Protein AF-A0ABD2RTY1-F1 (afdb_monomer_lite)

Structure (mmCIF, N/CA/C/O backbone):
data_AF-A0ABD2RTY1-F1
#
_entry.id   AF-A0ABD2RTY1-F1
#
loop_
_atom_site.group_PDB
_atom_site.id
_atom_site.type_symbol
_atom_site.label_atom_id
_atom_site.label_alt_id
_atom_site.label_comp_id
_atom_site.label_asym_id
_atom_site.label_entity_id
_atom_site.label_seq_id
_atom_site.pdbx_PDB_ins_code
_atom_site.Cartn_x
_atom_site.Cartn_y
_atom_site.Cartn_z
_atom_site.occupancy
_atom_site.B_iso_or_equiv
_atom_site.auth_seq_id
_atom_site.auth_comp_id
_atom_site.auth_asym_id
_atom_site.auth_atom_id
_atom_site.pdbx_PDB_model_num
ATOM 1 N N . MET A 1 1 ? -30.212 5.473 -2.558 1.00 34.91 1 MET A N 1
ATOM 2 C CA . MET A 1 1 ? -29.974 6.650 -1.695 1.00 34.91 1 MET A CA 1
ATOM 3 C C . MET A 1 1 ? -29.726 6.118 -0.288 1.00 34.91 1 MET A C 1
ATOM 5 O O . MET A 1 1 ? -30.672 5.645 0.319 1.00 34.91 1 MET A O 1
ATOM 9 N N . ALA A 1 2 ? -28.472 6.041 0.170 1.00 27.56 2 ALA A N 1
ATOM 10 C CA . ALA A 1 2 ? -28.135 5.529 1.504 1.00 27.56 2 ALA A CA 1
ATOM 11 C C . ALA A 1 2 ? -26.790 6.096 1.986 1.00 27.56 2 ALA A C 1
ATOM 13 O O . ALA A 1 2 ? -25.931 6.450 1.182 1.00 27.56 2 ALA A O 1
ATOM 14 N N . MET A 1 3 ? -26.703 6.236 3.306 1.00 27.89 3 MET A N 1
ATOM 15 C CA . MET A 1 3 ? -25.877 7.150 4.096 1.00 27.89 3 MET A CA 1
ATOM 16 C C . MET A 1 3 ? -24.366 7.088 3.858 1.00 27.89 3 MET A C 1
ATOM 18 O O . MET A 1 3 ? -23.724 6.055 4.026 1.00 27.89 3 MET A O 1
ATOM 22 N N . TRP A 1 4 ? -23.802 8.267 3.606 1.00 33.88 4 TRP A N 1
ATOM 23 C CA . TRP A 1 4 ? -22.396 8.578 3.814 1.00 33.88 4 TRP A CA 1
ATOM 24 C C . TRP A 1 4 ? -22.162 8.793 5.308 1.00 33.88 4 TRP A C 1
ATOM 26 O O . TRP A 1 4 ? -22.629 9.787 5.852 1.00 33.88 4 TRP A O 1
ATOM 36 N N . ASP A 1 5 ? -21.445 7.884 5.967 1.00 35.34 5 ASP A N 1
ATOM 37 C CA . ASP A 1 5 ? -20.757 8.219 7.222 1.00 35.34 5 ASP A CA 1
ATOM 38 C C . ASP A 1 5 ? -19.508 7.348 7.452 1.00 35.34 5 ASP A C 1
ATOM 40 O O . ASP A 1 5 ? -19.216 6.892 8.559 1.00 35.34 5 ASP A O 1
ATOM 44 N N . ASN A 1 6 ? -18.772 7.092 6.364 1.00 40.75 6 ASN A N 1
ATOM 45 C CA . ASN A 1 6 ? -17.411 6.570 6.416 1.00 40.75 6 ASN A CA 1
ATOM 46 C C . ASN A 1 6 ? -16.464 7.773 6.453 1.00 40.75 6 ASN A C 1
ATOM 48 O O . ASN A 1 6 ? -16.273 8.445 5.437 1.00 40.75 6 ASN A O 1
ATOM 52 N N . THR A 1 7 ? -15.853 8.062 7.603 1.00 40.22 7 THR A N 1
ATOM 53 C CA . THR A 1 7 ? -14.768 9.047 7.659 1.00 40.22 7 THR A CA 1
ATOM 54 C C . THR A 1 7 ? -13.542 8.445 6.976 1.00 40.22 7 THR A C 1
ATOM 56 O O . THR A 1 7 ? -12.755 7.728 7.592 1.00 40.22 7 THR A O 1
ATOM 59 N N . ILE A 1 8 ? -13.395 8.697 5.677 1.00 43.41 8 ILE A N 1
ATOM 60 C CA . ILE A 1 8 ? -12.176 8.370 4.941 1.00 43.41 8 ILE A CA 1
ATOM 61 C C . ILE A 1 8 ? -11.200 9.521 5.173 1.00 43.41 8 ILE A C 1
ATOM 63 O O . ILE A 1 8 ? -11.316 10.579 4.555 1.00 43.41 8 ILE A O 1
ATOM 67 N N . LEU A 1 9 ? -10.222 9.315 6.052 1.00 44.47 9 LEU A N 1
ATOM 68 C CA . LEU A 1 9 ? -9.081 10.219 6.130 1.00 44.47 9 LEU A CA 1
ATOM 69 C C . LEU A 1 9 ? -8.092 9.798 5.041 1.00 44.47 9 LEU A C 1
ATOM 71 O O . LEU A 1 9 ? -7.364 8.812 5.186 1.00 44.47 9 LEU A O 1
ATOM 75 N N . GLN A 1 10 ? -8.119 10.514 3.914 1.00 39.53 10 GLN A N 1
ATOM 76 C CA . GLN A 1 10 ? -7.073 10.414 2.902 1.00 39.53 10 GLN A CA 1
ATOM 77 C C . GLN A 1 10 ? -5.968 11.405 3.231 1.00 39.53 10 GLN A C 1
ATOM 79 O O . GLN A 1 10 ? -6.179 12.618 3.235 1.00 39.53 10 GLN A O 1
ATOM 84 N N . PHE A 1 11 ? -4.779 10.876 3.472 1.00 45.69 11 PHE A N 1
ATOM 85 C CA . PHE A 1 11 ? -3.586 11.671 3.661 1.00 45.69 11 PHE A CA 1
ATOM 86 C C . PHE A 1 11 ? -2.737 11.606 2.389 1.00 45.69 11 PHE A C 1
ATOM 88 O O . PHE A 1 11 ? -2.258 10.543 1.996 1.00 45.69 11 PHE A O 1
ATOM 95 N N . HIS A 1 12 ? -2.554 12.754 1.737 1.00 41.53 12 HIS A N 1
ATOM 96 C CA . HIS A 1 12 ? -1.608 12.914 0.636 1.00 41.53 12 HIS A CA 1
ATOM 97 C C . HIS A 1 12 ? -0.274 13.398 1.210 1.00 41.53 12 HIS A C 1
ATOM 99 O O . HIS A 1 12 ? -0.108 14.589 1.471 1.00 41.53 12 HIS A O 1
ATOM 105 N N . TYR A 1 13 ? 0.685 12.495 1.405 1.00 44.03 13 TYR A N 1
ATOM 106 C CA . TYR A 1 13 ? 2.036 12.867 1.820 1.00 44.03 13 TYR A CA 1
ATOM 107 C C . TYR A 1 13 ? 3.040 12.390 0.779 1.00 44.03 13 TYR A C 1
ATOM 109 O O . TYR A 1 13 ? 3.154 11.191 0.569 1.00 44.03 13 TYR A O 1
ATOM 117 N N . LEU A 1 14 ? 3.741 13.347 0.144 1.00 40.09 14 LEU A N 1
ATOM 118 C CA . LEU A 1 14 ? 5.178 13.277 -0.207 1.00 40.09 14 LEU A CA 1
ATOM 119 C C . LEU A 1 14 ? 5.707 14.409 -1.123 1.00 40.09 14 LEU A C 1
ATOM 121 O O . LEU A 1 14 ? 6.845 14.318 -1.567 1.00 40.09 14 LEU A O 1
ATOM 125 N N . LYS A 1 15 ? 4.987 15.522 -1.363 1.00 34.94 15 LYS A N 1
ATOM 126 C CA . LYS A 1 15 ? 5.572 16.661 -2.125 1.00 34.94 15 LYS A CA 1
ATOM 127 C C . LYS A 1 15 ? 5.543 18.065 -1.501 1.00 34.94 15 LYS A C 1
ATOM 129 O O . LYS A 1 15 ? 6.106 18.963 -2.108 1.00 34.94 15 LYS A O 1
ATOM 134 N N . ALA A 1 16 ? 4.984 18.295 -0.306 1.00 33.38 16 ALA A N 1
ATOM 135 C CA . ALA A 1 16 ? 4.782 19.682 0.167 1.00 33.38 16 ALA A CA 1
ATOM 136 C C . ALA A 1 16 ? 5.214 20.026 1.608 1.00 33.38 16 ALA A C 1
ATOM 138 O O . ALA A 1 16 ? 5.022 21.161 2.027 1.00 33.38 16 ALA A O 1
ATOM 139 N N . TRP A 1 17 ? 5.790 19.110 2.393 1.00 33.47 17 TRP A N 1
ATOM 140 C CA . TRP A 1 17 ? 6.020 19.364 3.833 1.00 33.47 17 TRP A CA 1
ATOM 141 C C . TRP A 1 17 ? 7.471 19.671 4.234 1.00 33.47 17 TRP A C 1
ATOM 143 O O . TRP A 1 17 ? 7.754 19.830 5.416 1.00 33.47 17 TRP A O 1
ATOM 153 N N . ALA A 1 18 ? 8.385 19.834 3.274 1.00 34.56 18 ALA A N 1
ATOM 154 C CA . ALA A 1 18 ? 9.773 20.200 3.573 1.00 34.56 18 ALA A CA 1
ATOM 155 C C . ALA A 1 18 ? 9.999 21.713 3.810 1.00 34.56 18 ALA A C 1
ATOM 157 O O . ALA A 1 18 ? 11.101 22.094 4.183 1.00 34.56 18 ALA A O 1
ATOM 158 N N . LEU A 1 19 ? 8.996 22.587 3.617 1.00 37.59 19 LEU A N 1
ATOM 159 C CA . LEU A 1 19 ? 9.203 24.051 3.610 1.00 37.59 19 LEU A CA 1
ATOM 160 C C . LEU A 1 19 ? 8.351 24.881 4.589 1.00 37.59 19 LEU A C 1
ATOM 162 O O . LEU A 1 19 ? 8.474 26.101 4.594 1.00 37.59 19 LEU A O 1
ATOM 166 N N . LEU A 1 20 ? 7.523 24.283 5.456 1.00 38.50 20 LEU A N 1
ATOM 167 C CA . LEU A 1 20 ? 6.654 25.052 6.374 1.00 38.50 20 LEU A CA 1
ATOM 168 C C . LEU A 1 20 ? 6.627 24.511 7.814 1.00 38.50 20 LEU A C 1
ATOM 170 O O . LEU A 1 20 ? 5.580 24.439 8.452 1.00 38.50 20 LEU A O 1
ATOM 174 N N . ILE A 1 21 ? 7.796 24.152 8.345 1.00 45.22 21 ILE A N 1
ATOM 175 C CA . ILE A 1 21 ? 7.978 23.751 9.749 1.00 45.22 21 ILE A CA 1
ATOM 176 C C . ILE A 1 21 ? 8.883 24.786 10.431 1.00 45.22 21 ILE A C 1
ATOM 178 O O . ILE A 1 21 ? 10.062 24.522 10.640 1.00 45.22 21 ILE A O 1
ATOM 182 N N . PRO A 1 22 ? 8.416 26.023 10.686 1.00 42.09 22 PRO A N 1
ATOM 183 C CA . PRO A 1 22 ? 8.437 26.417 12.104 1.00 42.09 22 PRO A CA 1
ATOM 184 C C . PRO A 1 22 ? 7.280 27.315 12.590 1.00 42.09 22 PRO A C 1
ATOM 186 O O . PRO A 1 22 ? 6.984 27.311 13.783 1.00 42.09 22 PRO A O 1
ATOM 189 N N . THR A 1 23 ? 6.593 28.081 11.739 1.00 40.88 23 THR A N 1
ATOM 190 C CA . THR A 1 23 ? 5.717 29.176 12.216 1.00 40.88 23 THR A CA 1
ATOM 191 C C . THR A 1 23 ? 4.275 28.757 12.521 1.00 40.88 23 THR A C 1
ATOM 193 O O . THR A 1 23 ? 3.648 29.315 13.422 1.00 40.88 23 THR A O 1
ATOM 196 N N . SER A 1 24 ? 3.748 27.730 11.852 1.00 42.84 24 SER A N 1
ATOM 197 C CA . SER A 1 24 ? 2.390 27.206 12.073 1.00 42.84 24 SER A CA 1
ATOM 198 C C . SER A 1 24 ? 2.275 26.320 13.325 1.00 42.84 24 SER A C 1
ATOM 200 O O . SER A 1 24 ? 1.255 26.356 14.012 1.00 42.84 24 SER A O 1
ATOM 202 N N . LEU A 1 25 ? 3.339 25.594 13.696 1.00 45.41 25 LEU A N 1
ATOM 203 C CA . LEU A 1 25 ? 3.376 24.746 14.901 1.00 45.41 25 LEU A CA 1
ATOM 204 C C . LEU A 1 25 ? 3.439 25.547 16.210 1.00 45.41 25 LEU A C 1
ATOM 206 O O . LEU A 1 25 ? 2.936 25.088 17.235 1.00 45.41 25 LEU A O 1
ATOM 210 N N . ILE A 1 26 ? 4.030 26.746 16.189 1.00 49.50 26 ILE A N 1
ATOM 211 C CA . ILE A 1 26 ? 4.092 27.630 17.365 1.00 49.50 26 ILE A CA 1
ATOM 212 C C . ILE A 1 26 ? 2.711 28.236 17.651 1.00 49.50 26 ILE A C 1
ATOM 214 O O . ILE A 1 26 ? 2.312 28.337 18.808 1.00 49.50 26 ILE A O 1
ATOM 218 N N . LYS A 1 27 ? 1.937 28.560 16.607 1.00 42.41 27 LYS A N 1
ATOM 219 C CA . LYS A 1 27 ? 0.583 29.119 16.751 1.00 42.41 27 LYS A CA 1
ATOM 220 C C . LYS A 1 27 ? -0.431 28.087 17.263 1.00 42.41 27 LYS A C 1
ATOM 222 O O . LYS A 1 27 ? -1.290 28.437 18.061 1.00 42.41 27 LYS A O 1
ATOM 227 N N . LEU A 1 28 ? -0.285 26.817 16.872 1.00 47.59 28 LEU A N 1
ATOM 228 C CA . LEU A 1 28 ? -1.181 25.723 17.279 1.00 47.59 28 LEU A CA 1
ATOM 229 C C . LEU A 1 28 ? -0.961 25.254 18.732 1.00 47.59 28 LEU A C 1
ATOM 231 O O . LEU A 1 28 ? -1.873 24.714 19.354 1.00 47.59 28 LEU A O 1
ATOM 235 N N . LYS A 1 29 ? 0.233 25.491 19.295 1.00 46.50 29 LYS A N 1
ATOM 236 C CA . LYS A 1 29 ? 0.569 25.160 20.692 1.00 46.50 29 LYS A CA 1
ATOM 237 C C . LYS A 1 29 ? -0.161 26.019 21.730 1.00 46.50 29 LYS A C 1
ATOM 239 O O . LYS A 1 29 ? -0.351 25.551 22.846 1.00 46.50 29 LYS A O 1
ATOM 244 N N . ASN A 1 30 ? -0.565 27.241 21.382 1.00 48.75 30 ASN A N 1
ATOM 245 C CA . ASN A 1 30 ? -1.104 28.204 22.350 1.00 48.75 30 ASN A CA 1
ATOM 246 C C . ASN A 1 30 ? -2.628 28.111 22.551 1.00 48.75 30 ASN A C 1
ATOM 248 O O . ASN A 1 30 ? -3.163 28.836 23.382 1.00 48.75 30 ASN A O 1
ATOM 252 N N . THR A 1 31 ? -3.336 27.253 21.807 1.00 47.34 31 THR A N 1
ATOM 253 C CA . THR A 1 31 ? -4.817 27.255 21.773 1.00 47.34 31 THR A CA 1
ATOM 254 C C . THR A 1 31 ? -5.461 25.929 22.185 1.00 47.34 31 THR A C 1
ATOM 256 O O . THR A 1 31 ? -6.680 25.852 22.287 1.00 47.34 31 THR A O 1
ATOM 259 N N . LEU A 1 32 ? -4.683 24.875 22.439 1.00 50.44 32 LEU A N 1
ATOM 260 C CA . LEU A 1 32 ? -5.208 23.544 22.753 1.00 50.44 32 LEU A CA 1
ATOM 261 C C . LEU A 1 32 ? -4.566 23.030 24.041 1.00 50.44 32 LEU A C 1
ATOM 263 O O . LEU A 1 32 ? -3.345 23.047 24.180 1.00 50.44 32 LEU A O 1
ATOM 267 N N . ASN A 1 33 ? -5.391 22.579 24.987 1.00 51.38 33 ASN A N 1
ATOM 268 C CA . ASN A 1 33 ? -4.943 21.989 26.246 1.00 51.38 33 ASN A CA 1
ATOM 269 C C . ASN A 1 33 ? -3.812 20.973 26.007 1.00 51.38 33 ASN A C 1
ATOM 271 O O . ASN A 1 33 ? -3.918 20.069 25.175 1.00 51.38 33 ASN A O 1
ATOM 275 N N . PHE A 1 34 ? -2.726 21.134 26.766 1.00 53.84 34 PHE A N 1
ATOM 276 C CA . PHE A 1 34 ? -1.414 20.501 26.576 1.00 53.84 34 PHE A CA 1
ATOM 277 C C . PHE A 1 34 ? -1.428 18.956 26.534 1.00 53.84 34 PHE A C 1
ATOM 279 O O . PHE A 1 34 ? -0.474 18.345 26.053 1.00 53.84 34 PHE A O 1
ATOM 286 N N . TYR A 1 35 ? -2.511 18.317 26.991 1.00 53.12 35 TYR A N 1
ATOM 287 C CA . TYR A 1 35 ? -2.703 16.864 26.948 1.00 53.12 35 TYR A CA 1
ATOM 288 C C . TYR A 1 35 ? -3.125 16.351 25.559 1.00 53.12 35 TYR A C 1
ATOM 290 O O . TYR A 1 35 ? -2.510 15.413 25.056 1.00 53.12 35 TYR A O 1
ATOM 298 N N . GLY A 1 36 ? -4.055 17.023 24.869 1.00 62.88 36 GLY A N 1
ATOM 299 C CA . GLY A 1 36 ? -4.518 16.594 23.539 1.00 62.88 36 GLY A CA 1
ATOM 300 C C . GLY A 1 36 ? -3.481 16.801 22.426 1.00 62.88 36 GLY A C 1
ATOM 301 O O . GLY A 1 36 ? -3.396 16.019 21.483 1.00 62.88 36 GLY A O 1
ATOM 302 N N . LEU A 1 37 ? -2.617 17.816 22.551 1.00 78.12 37 LEU A N 1
ATOM 303 C CA . LEU A 1 37 ? -1.535 18.075 21.587 1.00 78.12 37 LEU A CA 1
ATOM 304 C C . LEU A 1 37 ? -0.484 16.959 21.558 1.00 78.12 37 LEU A C 1
ATOM 306 O O . LEU A 1 37 ? 0.062 16.660 20.495 1.00 78.12 37 LEU A O 1
ATOM 310 N N . LYS A 1 38 ? -0.182 16.348 22.712 1.00 81.88 38 LYS A N 1
ATOM 311 C CA . LYS A 1 38 ? 0.790 15.248 22.792 1.00 81.88 38 LYS A CA 1
ATOM 312 C C . LYS A 1 38 ? 0.276 14.002 22.078 1.00 81.88 38 LYS A C 1
ATOM 314 O O . LYS A 1 38 ? 1.036 13.393 21.330 1.00 81.88 38 LYS A O 1
ATOM 319 N N . GLU A 1 39 ? -0.994 13.664 22.271 1.00 82.19 39 GLU A N 1
ATOM 320 C CA . GLU A 1 39 ? -1.641 12.517 21.624 1.00 82.19 39 GLU A CA 1
ATOM 321 C C . GLU A 1 39 ? -1.727 12.703 20.106 1.00 82.19 39 GLU A C 1
ATOM 323 O O . GLU A 1 39 ? -1.332 11.810 19.357 1.00 82.19 39 GLU A O 1
ATOM 328 N N . ILE A 1 40 ? -2.129 13.892 19.642 1.00 86.12 40 ILE A N 1
ATOM 329 C CA . ILE A 1 40 ? -2.156 14.224 18.208 1.00 86.12 40 ILE A CA 1
ATOM 330 C C . ILE A 1 40 ? -0.749 14.146 17.605 1.00 86.12 40 ILE A C 1
ATOM 332 O O . ILE A 1 40 ? -0.558 13.568 16.535 1.00 86.12 40 ILE A O 1
ATOM 336 N N . LEU A 1 41 ? 0.261 14.693 18.289 1.00 88.81 41 LEU A N 1
ATOM 337 C CA . LEU A 1 41 ? 1.639 14.647 17.803 1.00 88.81 41 LEU A CA 1
ATOM 338 C C . LEU A 1 41 ? 2.170 13.210 17.735 1.00 88.81 41 LEU A C 1
ATOM 340 O O . LEU A 1 41 ? 2.868 12.863 16.780 1.00 88.81 41 LEU A O 1
ATOM 344 N N . LEU A 1 42 ? 1.850 12.383 18.733 1.00 92.19 42 LEU A N 1
ATOM 345 C CA . LEU A 1 42 ? 2.212 10.970 18.741 1.00 92.19 42 LEU A CA 1
ATOM 346 C C . LEU A 1 42 ? 1.529 10.227 17.590 1.00 92.19 42 LEU A C 1
ATOM 348 O O . LEU A 1 42 ? 2.208 9.499 16.874 1.00 92.19 42 LEU A O 1
ATOM 352 N N . PHE A 1 43 ? 0.240 10.469 17.350 1.00 87.62 43 PHE A N 1
ATOM 353 C CA . PHE A 1 43 ? -0.492 9.900 16.218 1.00 87.62 43 PHE A CA 1
ATOM 354 C C . PHE A 1 43 ? 0.120 10.293 14.865 1.00 87.62 43 PHE A C 1
ATOM 356 O O . PHE A 1 4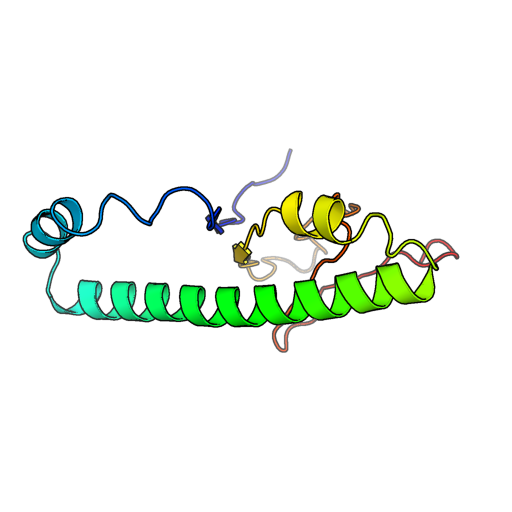3 ? 0.309 9.435 14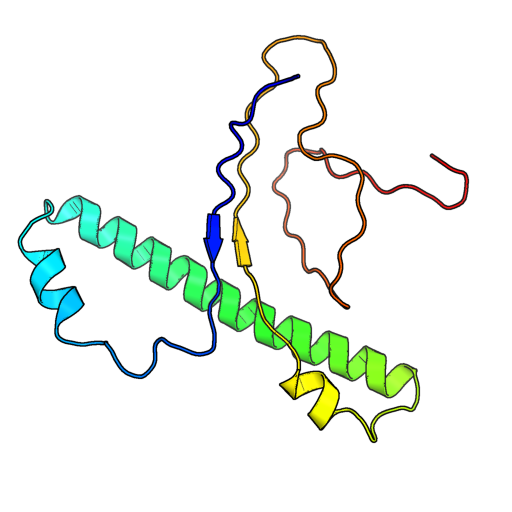.005 1.00 87.62 43 PHE A O 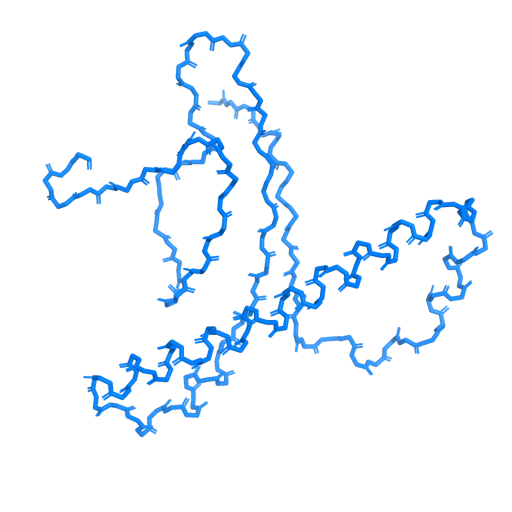1
ATOM 363 N N . CYS A 1 44 ? 0.498 11.559 14.670 1.00 88.94 44 CYS A N 1
ATOM 364 C CA . CYS A 1 44 ? 1.144 11.993 13.428 1.00 88.94 44 CYS A CA 1
ATOM 365 C C . CYS A 1 44 ? 2.504 11.306 13.214 1.00 88.94 44 CYS A C 1
ATOM 367 O O . CYS A 1 44 ? 2.778 10.825 12.116 1.00 88.94 44 CYS A O 1
ATOM 369 N N . LYS A 1 45 ? 3.338 11.210 14.261 1.00 91.56 45 LYS A N 1
ATOM 370 C CA . LYS A 1 45 ? 4.636 10.502 14.207 1.00 91.56 45 LYS A CA 1
ATOM 371 C C . LYS A 1 45 ? 4.455 9.006 13.933 1.00 91.56 45 LYS A C 1
ATOM 373 O O . LYS A 1 45 ? 5.112 8.459 13.053 1.00 91.56 45 LYS A O 1
ATOM 378 N N . THR A 1 46 ? 3.510 8.411 14.657 1.00 92.38 46 THR A N 1
ATOM 379 C CA . THR A 1 46 ? 2.678 7.254 14.309 1.00 92.38 46 THR A CA 1
ATOM 380 C C . THR A 1 46 ? 2.644 6.881 12.829 1.00 92.38 46 THR A C 1
ATOM 382 O O . THR A 1 46 ? 3.381 6.048 12.295 1.00 92.38 46 THR A O 1
ATOM 385 N N . ILE A 1 47 ? 1.744 7.606 12.172 1.00 90.19 47 ILE A N 1
ATOM 386 C CA . ILE A 1 47 ? 1.369 7.476 10.775 1.00 90.19 47 ILE A CA 1
ATOM 387 C C . ILE A 1 47 ? 2.535 7.780 9.839 1.00 90.19 47 ILE A C 1
ATOM 389 O O . ILE A 1 47 ? 2.693 7.079 8.840 1.00 90.19 47 ILE A O 1
ATOM 393 N N . GLN A 1 48 ? 3.376 8.768 10.151 1.00 89.12 48 GLN A N 1
ATOM 394 C CA . GLN A 1 48 ? 4.547 9.080 9.334 1.00 89.12 48 GLN A CA 1
ATOM 395 C C . GLN A 1 48 ? 5.521 7.895 9.285 1.00 89.12 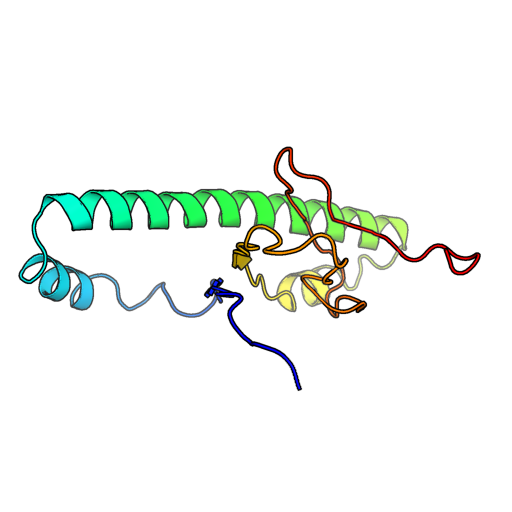48 GLN A C 1
ATOM 397 O O . GLN A 1 48 ? 5.857 7.432 8.197 1.00 89.12 48 GLN A O 1
ATOM 402 N N . SER A 1 49 ? 5.919 7.365 10.445 1.00 94.06 49 SER A N 1
ATOM 403 C CA . SER A 1 49 ? 6.838 6.222 10.526 1.00 94.06 49 SER A CA 1
ATOM 404 C C . SER A 1 49 ? 6.273 4.990 9.813 1.00 94.06 49 SER A C 1
ATOM 406 O O . SER A 1 49 ? 6.985 4.302 9.079 1.00 94.06 49 SER A O 1
ATOM 408 N N . TYR A 1 50 ? 4.972 4.734 9.974 1.00 91.56 50 TYR A N 1
ATOM 409 C CA . TYR A 1 50 ? 4.292 3.649 9.270 1.00 91.56 50 TYR A CA 1
ATOM 410 C C . TYR A 1 50 ? 4.297 3.853 7.744 1.00 91.56 50 TYR A C 1
ATOM 412 O O . TYR A 1 50 ? 4.642 2.940 6.996 1.00 91.56 50 TYR A O 1
ATOM 420 N N . SER A 1 51 ? 4.001 5.069 7.275 1.00 90.44 51 SER A N 1
ATOM 421 C CA . SER A 1 51 ? 3.995 5.416 5.845 1.00 90.44 51 SER A CA 1
ATOM 422 C C . SER A 1 51 ? 5.379 5.288 5.208 1.00 90.44 51 SER A C 1
ATOM 424 O O . SER A 1 51 ? 5.503 4.803 4.084 1.00 90.44 51 SER A O 1
ATOM 426 N N . GLU A 1 52 ? 6.435 5.687 5.920 1.00 91.00 52 GLU A N 1
ATOM 427 C CA . GLU A 1 52 ? 7.819 5.552 5.452 1.00 91.00 52 GLU A CA 1
ATOM 428 C C . GLU A 1 52 ? 8.220 4.081 5.283 1.00 91.00 52 GLU A C 1
ATOM 430 O O . GLU A 1 52 ? 8.882 3.725 4.304 1.00 91.00 52 GLU A O 1
ATOM 435 N N . GLN A 1 53 ? 7.793 3.210 6.202 1.00 94.31 53 GLN A N 1
ATOM 436 C CA . GLN A 1 53 ? 8.015 1.766 6.095 1.00 94.31 53 GLN A CA 1
ATOM 437 C C . GLN A 1 53 ? 7.238 1.159 4.922 1.00 94.31 53 GLN A C 1
ATOM 439 O O . GLN A 1 53 ? 7.820 0.416 4.129 1.00 94.31 53 GLN A O 1
ATOM 444 N N . LEU A 1 54 ? 5.964 1.528 4.749 1.00 92.88 54 LEU A N 1
ATOM 445 C CA . LEU A 1 54 ? 5.159 1.081 3.610 1.00 92.88 54 LEU A CA 1
ATOM 446 C C . LEU A 1 54 ? 5.730 1.549 2.268 1.00 92.88 54 LEU A C 1
ATOM 448 O O . LEU A 1 54 ? 5.759 0.769 1.323 1.00 92.88 54 LEU A O 1
ATOM 452 N N . SER A 1 55 ? 6.242 2.781 2.181 1.00 90.44 55 SER A N 1
ATOM 453 C CA . SER A 1 55 ? 6.872 3.288 0.954 1.00 90.44 55 SER A CA 1
ATOM 454 C C . SER A 1 55 ? 8.123 2.490 0.580 1.00 90.44 55 SER A C 1
ATOM 456 O O . SER A 1 55 ? 8.350 2.213 -0.597 1.00 90.44 55 SER A O 1
ATOM 458 N N . LYS A 1 56 ? 8.933 2.080 1.565 1.00 93.12 56 LYS A N 1
ATOM 459 C CA . LYS A 1 56 ? 10.086 1.200 1.314 1.00 93.12 56 LYS A CA 1
ATOM 460 C C . LYS A 1 56 ? 9.637 -0.166 0.794 1.00 93.12 56 LYS A C 1
ATOM 462 O O . LYS A 1 56 ? 10.214 -0.651 -0.173 1.00 93.12 56 LYS A O 1
ATOM 467 N N . LEU A 1 57 ? 8.602 -0.752 1.400 1.00 94.56 57 LEU A N 1
ATOM 468 C CA . LEU A 1 57 ? 8.056 -2.040 0.971 1.00 94.56 57 LEU A CA 1
ATOM 469 C C . LEU A 1 57 ? 7.467 -1.973 -0.448 1.00 94.56 57 LEU A C 1
ATOM 471 O O . LEU A 1 57 ? 7.803 -2.813 -1.278 1.00 94.56 57 LEU A O 1
ATOM 475 N N . ASP A 1 58 ? 6.660 -0.953 -0.750 1.00 92.19 58 ASP A N 1
ATOM 476 C CA . ASP A 1 58 ? 6.090 -0.722 -2.086 1.00 92.19 58 ASP A CA 1
ATOM 477 C C . ASP A 1 58 ? 7.185 -0.592 -3.155 1.00 92.19 58 ASP A C 1
ATOM 479 O O . ASP A 1 58 ? 7.119 -1.269 -4.179 1.00 92.19 58 ASP A O 1
ATOM 483 N N . LYS A 1 59 ? 8.247 0.184 -2.894 1.00 92.25 59 LYS A N 1
ATOM 484 C CA . LYS A 1 59 ? 9.391 0.310 -3.817 1.00 92.25 59 LYS A CA 1
ATOM 485 C C . LYS A 1 59 ? 10.081 -1.024 -4.082 1.00 92.25 59 LYS A C 1
ATOM 487 O O . LYS A 1 59 ? 10.445 -1.300 -5.224 1.00 92.25 59 LYS A O 1
ATOM 492 N N . THR A 1 60 ? 10.265 -1.847 -3.050 1.00 95.31 60 THR A N 1
ATOM 493 C CA . THR A 1 60 ? 10.852 -3.184 -3.204 1.00 95.31 60 THR A CA 1
ATOM 494 C C . THR A 1 60 ? 9.958 -4.075 -4.061 1.00 95.31 60 THR A C 1
ATOM 496 O O . THR A 1 60 ? 10.439 -4.653 -5.031 1.00 95.31 60 THR A O 1
ATOM 499 N N . ILE A 1 61 ? 8.654 -4.131 -3.770 1.00 94.88 61 ILE A N 1
ATOM 500 C CA . ILE A 1 61 ? 7.694 -4.942 -4.536 1.00 94.88 61 ILE A CA 1
ATOM 501 C C . ILE A 1 61 ? 7.642 -4.484 -5.997 1.00 94.88 61 ILE A C 1
ATOM 503 O O . ILE A 1 61 ? 7.749 -5.302 -6.906 1.00 94.88 61 ILE A O 1
ATOM 507 N N . ARG A 1 62 ? 7.531 -3.175 -6.245 1.00 93.62 62 ARG A N 1
ATOM 508 C CA . ARG A 1 62 ? 7.513 -2.614 -7.603 1.00 93.62 62 ARG A CA 1
ATOM 509 C C . ARG A 1 62 ? 8.784 -2.936 -8.377 1.00 93.62 62 ARG A C 1
ATOM 511 O O . ARG A 1 62 ? 8.699 -3.261 -9.557 1.00 93.62 62 ARG A O 1
ATOM 518 N N . ARG A 1 63 ? 9.948 -2.884 -7.722 1.00 95.19 63 ARG A N 1
ATOM 519 C CA . ARG A 1 63 ? 11.225 -3.267 -8.335 1.00 95.19 63 ARG A CA 1
ATOM 520 C C . ARG A 1 63 ? 11.200 -4.736 -8.748 1.00 95.19 63 ARG A C 1
ATOM 522 O O . ARG A 1 63 ? 11.460 -5.021 -9.910 1.00 95.19 63 ARG A O 1
ATOM 529 N N . MET A 1 64 ? 10.798 -5.627 -7.839 1.00 96.81 64 MET A N 1
ATOM 530 C CA . MET A 1 64 ? 10.676 -7.060 -8.129 1.00 96.81 64 MET A CA 1
ATOM 531 C C . MET A 1 64 ? 9.718 -7.330 -9.297 1.00 96.81 64 MET A C 1
ATOM 533 O O . MET A 1 64 ? 10.011 -8.162 -10.150 1.00 96.81 64 MET A O 1
ATOM 537 N N . ILE A 1 65 ? 8.592 -6.610 -9.372 1.00 95.12 65 ILE A N 1
ATOM 538 C CA . ILE A 1 65 ? 7.644 -6.726 -10.489 1.00 95.12 65 ILE A CA 1
ATOM 539 C C . ILE A 1 65 ? 8.312 -6.303 -11.802 1.00 95.12 65 ILE A C 1
ATOM 541 O O . ILE A 1 65 ? 8.243 -7.040 -12.782 1.00 95.12 65 ILE A O 1
ATOM 545 N N . MET A 1 66 ? 8.984 -5.151 -11.826 1.00 95.62 66 MET A N 1
ATOM 546 C CA . MET A 1 66 ? 9.640 -4.643 -13.036 1.00 95.62 66 MET A CA 1
ATOM 547 C C . MET A 1 66 ? 10.766 -5.555 -13.531 1.00 95.62 66 MET A C 1
ATOM 549 O O . MET A 1 66 ? 10.862 -5.788 -14.735 1.00 95.62 66 MET A O 1
ATOM 553 N N . GLU A 1 67 ? 11.559 -6.105 -12.612 1.00 97.31 67 GLU A N 1
ATOM 554 C CA . GLU A 1 67 ? 12.597 -7.100 -12.906 1.00 97.31 67 GLU A CA 1
ATOM 555 C C . GLU A 1 67 ? 11.983 -8.403 -13.438 1.00 97.31 67 GLU A C 1
ATOM 557 O O . GLU A 1 67 ? 12.407 -8.926 -14.464 1.00 97.31 67 GLU A O 1
ATOM 562 N N . SER A 1 68 ? 10.907 -8.903 -12.819 1.00 97.56 68 SER A N 1
ATOM 563 C CA . SER A 1 68 ? 10.242 -10.133 -13.282 1.00 97.56 68 SER A CA 1
ATOM 564 C C . SER A 1 68 ? 9.631 -10.017 -14.685 1.00 97.56 68 SER A C 1
ATOM 566 O O . SER A 1 68 ? 9.458 -11.023 -15.371 1.00 97.56 68 SER A O 1
ATOM 568 N N . LEU A 1 69 ? 9.315 -8.792 -15.114 1.00 96.75 69 LEU A N 1
ATOM 569 C CA . LEU A 1 69 ? 8.778 -8.485 -16.437 1.00 96.75 69 LEU A CA 1
ATOM 570 C C . LEU A 1 69 ? 9.873 -8.144 -17.468 1.00 96.75 69 LEU A C 1
ATOM 572 O O . LEU A 1 69 ? 9.543 -7.982 -18.642 1.00 96.75 69 LEU A O 1
ATOM 576 N N . GLY A 1 70 ? 11.144 -8.022 -17.062 1.00 97.56 70 GLY A N 1
ATOM 577 C CA . GLY A 1 70 ? 12.265 -7.673 -17.947 1.00 97.56 70 GLY A CA 1
ATOM 578 C C . GLY A 1 70 ? 12.177 -6.260 -18.539 1.00 97.56 70 GLY A C 1
ATOM 579 O O . GLY A 1 70 ? 12.542 -6.032 -19.697 1.00 97.56 70 GLY A O 1
ATOM 580 N N . VAL A 1 71 ? 11.604 -5.313 -17.788 1.00 96.94 71 VAL A N 1
ATOM 581 C CA . VAL A 1 71 ? 11.365 -3.924 -18.230 1.00 96.94 71 VAL A CA 1
ATOM 582 C C . VAL A 1 71 ? 12.098 -2.895 -17.366 1.00 96.94 71 VAL A C 1
ATOM 584 O O . VAL A 1 71 ? 11.669 -1.748 -17.225 1.00 96.94 71 VAL A O 1
ATOM 587 N N . GLU A 1 72 ? 13.247 -3.277 -16.820 1.00 96.81 72 GLU A N 1
ATOM 588 C CA . GLU A 1 72 ? 14.070 -2.482 -15.904 1.00 96.81 72 GLU A CA 1
ATOM 589 C C . GLU A 1 72 ? 14.520 -1.149 -16.512 1.00 96.81 72 GLU A C 1
ATOM 591 O O . GLU A 1 72 ? 14.760 -0.187 -15.785 1.00 96.81 72 GLU A O 1
ATOM 596 N N . LYS A 1 73 ? 14.554 -1.041 -17.847 1.00 97.50 73 LYS A N 1
ATOM 597 C CA . LYS A 1 73 ? 14.814 0.226 -18.551 1.00 97.50 73 LYS A CA 1
ATOM 598 C C . LYS A 1 73 ? 13.841 1.358 -18.182 1.00 97.50 73 LYS A C 1
ATOM 600 O O . LYS A 1 73 ? 14.191 2.517 -18.372 1.00 97.50 73 LYS A O 1
ATOM 605 N N . TYR A 1 74 ? 12.650 1.044 -17.660 1.00 96.12 74 TYR A N 1
ATOM 606 C CA . TYR A 1 74 ? 11.656 2.027 -17.200 1.00 96.12 74 TYR A CA 1
ATOM 607 C C . TYR A 1 74 ? 11.613 2.179 -15.670 1.00 96.12 74 TYR A C 1
ATOM 609 O O . TYR A 1 74 ? 10.721 2.849 -15.149 1.00 96.12 74 TYR A O 1
ATOM 617 N N . MET A 1 75 ? 12.552 1.570 -14.935 1.00 95.00 75 MET A N 1
ATOM 618 C CA . MET A 1 75 ? 12.543 1.535 -13.468 1.00 95.00 75 MET A CA 1
ATOM 619 C C . MET A 1 75 ? 12.466 2.939 -12.861 1.00 95.00 75 MET A C 1
ATOM 621 O O . MET A 1 75 ? 11.590 3.206 -12.041 1.00 95.00 75 MET A O 1
ATOM 625 N N . ASP A 1 76 ? 13.342 3.850 -13.282 1.00 94.44 76 ASP A N 1
ATOM 626 C CA . ASP A 1 76 ? 13.404 5.194 -12.704 1.00 94.44 76 ASP A CA 1
ATOM 627 C C . ASP A 1 76 ? 12.143 6.010 -13.014 1.00 94.44 76 ASP A C 1
ATOM 629 O O . ASP A 1 76 ? 11.596 6.666 -12.127 1.00 94.44 76 ASP A O 1
ATOM 633 N N . GLU A 1 77 ? 11.628 5.937 -14.243 1.00 93.38 77 GLU A N 1
ATOM 634 C CA . GLU A 1 77 ? 10.373 6.594 -14.631 1.00 93.38 77 GLU A CA 1
ATOM 635 C C . GLU A 1 77 ? 9.193 6.068 -13.797 1.00 93.38 77 GLU A C 1
ATOM 637 O O . GLU A 1 77 ? 8.410 6.838 -13.226 1.00 93.38 77 GLU A O 1
ATOM 642 N N . HIS A 1 78 ? 9.103 4.746 -13.647 1.00 91.38 78 HIS A N 1
ATOM 643 C CA . HIS A 1 78 ? 8.062 4.104 -12.859 1.0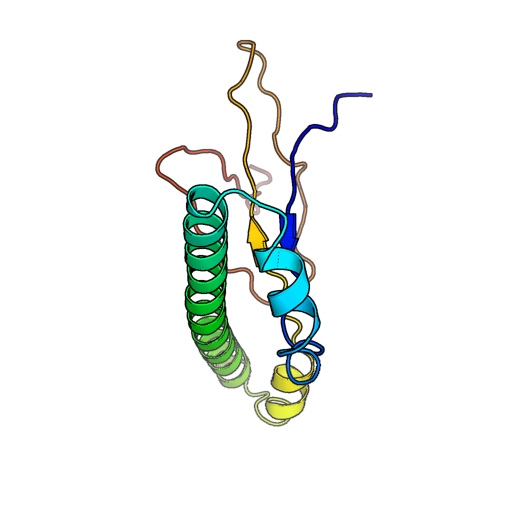0 91.38 78 HIS A CA 1
ATOM 644 C C . HIS A 1 78 ? 8.158 4.463 -11.364 1.00 91.38 78 HIS A C 1
ATOM 646 O O . HIS A 1 78 ? 7.147 4.790 -10.738 1.00 91.38 78 HIS A O 1
ATOM 652 N N . MET A 1 79 ? 9.361 4.472 -10.788 1.00 90.12 79 MET A N 1
ATOM 653 C CA . MET A 1 79 ? 9.566 4.802 -9.372 1.00 90.12 79 MET A CA 1
ATOM 654 C C . MET A 1 79 ? 9.273 6.274 -9.068 1.00 90.12 79 MET A C 1
ATOM 656 O O . MET A 1 79 ? 8.768 6.594 -7.988 1.00 90.12 79 MET A O 1
ATOM 660 N N . ASN A 1 80 ? 9.541 7.166 -10.024 1.00 87.75 80 ASN A N 1
ATOM 661 C CA . ASN A 1 80 ? 9.322 8.606 -9.882 1.00 87.75 80 ASN A CA 1
ATOM 662 C C . ASN A 1 80 ? 7.876 9.044 -10.172 1.00 87.75 80 ASN A C 1
ATOM 664 O O . ASN A 1 80 ? 7.478 10.137 -9.759 1.00 87.75 80 ASN A O 1
ATOM 668 N N . SER A 1 81 ? 7.074 8.212 -10.843 1.00 84.50 81 SER A N 1
ATOM 669 C CA . SER A 1 81 ? 5.656 8.498 -11.116 1.00 84.50 81 SER A CA 1
ATOM 670 C C . SER A 1 81 ? 4.720 8.124 -9.957 1.00 84.50 81 SER A C 1
ATOM 672 O O . SER A 1 81 ? 3.543 8.493 -9.961 1.00 84.50 81 SER A O 1
ATOM 674 N N . ALA A 1 82 ? 5.225 7.426 -8.935 1.00 78.38 82 ALA A N 1
ATOM 675 C CA . ALA A 1 82 ? 4.426 6.968 -7.807 1.00 78.38 82 ALA A CA 1
ATOM 676 C C . ALA A 1 82 ? 3.974 8.121 -6.888 1.00 78.38 82 ALA A C 1
ATOM 678 O O . ALA A 1 82 ? 4.775 8.926 -6.409 1.00 78.38 82 ALA A O 1
ATOM 679 N N . ASN A 1 83 ? 2.677 8.143 -6.576 1.00 77.25 83 ASN A N 1
ATOM 680 C CA . ASN A 1 83 ? 2.116 8.875 -5.444 1.00 77.25 83 ASN A CA 1
ATOM 681 C C . ASN A 1 83 ? 1.761 7.868 -4.341 1.00 77.25 83 ASN A C 1
ATOM 683 O O . ASN A 1 83 ? 1.301 6.770 -4.654 1.00 77.25 83 ASN A O 1
ATOM 687 N N . TYR A 1 84 ? 1.945 8.240 -3.073 1.00 76.06 84 TYR A N 1
ATOM 688 C CA . TYR A 1 84 ? 1.745 7.347 -1.924 1.00 76.06 84 TYR A CA 1
ATOM 689 C C . TYR A 1 84 ? 0.561 7.824 -1.069 1.00 76.06 84 TYR A C 1
ATOM 691 O O . TYR A 1 84 ? 0.764 8.387 0.009 1.00 76.06 84 TYR A O 1
ATOM 699 N N . PRO A 1 85 ? -0.690 7.670 -1.542 1.00 81.56 85 PRO A N 1
ATOM 700 C CA . PRO A 1 85 ? -1.844 7.987 -0.718 1.00 81.56 85 PRO A CA 1
ATOM 701 C C . PRO A 1 85 ? -1.949 6.974 0.426 1.00 81.56 85 PRO A C 1
ATOM 703 O O . PRO A 1 85 ? -2.046 5.770 0.190 1.00 81.56 85 PRO A O 1
ATOM 706 N N . LEU A 1 86 ? -1.979 7.460 1.668 1.00 86.44 86 LEU A N 1
ATOM 707 C CA . LEU A 1 86 ? -2.360 6.635 2.811 1.00 86.44 86 LEU A CA 1
ATOM 708 C C . LEU A 1 86 ? -3.842 6.856 3.106 1.00 86.44 86 LEU A C 1
ATOM 710 O O . LEU A 1 86 ? -4.291 7.991 3.295 1.00 86.44 86 LEU A O 1
ATOM 714 N N . ARG A 1 87 ? -4.599 5.761 3.182 1.00 87.94 87 ARG A N 1
ATOM 715 C CA . ARG A 1 87 ? -6.017 5.787 3.535 1.00 87.94 87 ARG A CA 1
ATOM 716 C C . ARG A 1 87 ? -6.232 5.095 4.876 1.00 87.94 87 ARG A C 1
ATOM 718 O O . ARG A 1 87 ? -5.966 3.905 5.004 1.00 87.94 87 ARG A O 1
ATOM 725 N N . LEU A 1 88 ? -6.760 5.836 5.849 1.00 87.75 88 LEU A N 1
ATOM 726 C CA . LEU A 1 88 ? -7.255 5.271 7.105 1.00 87.75 88 LEU A CA 1
ATOM 727 C C . LEU A 1 88 ? -8.776 5.154 7.011 1.00 87.75 88 LEU A C 1
ATOM 729 O O . LEU A 1 88 ? -9.461 6.149 6.758 1.00 87.75 88 LEU A O 1
ATOM 733 N N . ILE A 1 89 ? -9.294 3.939 7.183 1.00 87.62 89 ILE A N 1
ATOM 734 C CA . ILE A 1 89 ? -10.724 3.643 7.073 1.00 87.62 89 ILE A CA 1
ATOM 735 C C . ILE A 1 89 ? -11.210 3.070 8.398 1.00 87.62 89 ILE A C 1
ATOM 737 O O . ILE A 1 89 ? -10.599 2.157 8.951 1.00 87.62 89 ILE A O 1
ATOM 741 N N . LYS A 1 90 ? -12.334 3.593 8.884 1.00 85.88 90 LYS A N 1
ATOM 742 C CA . LYS A 1 90 ? -13.082 3.029 10.005 1.00 85.88 90 LYS A CA 1
ATOM 743 C C . LYS A 1 90 ? -14.477 2.663 9.516 1.00 85.88 90 LYS A C 1
ATOM 745 O O . LYS A 1 90 ? -15.216 3.541 9.081 1.00 85.88 90 LYS A O 1
ATOM 750 N N . TYR A 1 91 ? -14.827 1.386 9.622 1.00 84.31 91 TYR A N 1
ATOM 751 C CA . TYR A 1 91 ? -16.187 0.906 9.390 1.00 84.31 91 TYR A CA 1
ATOM 752 C C . TYR A 1 91 ? -16.962 0.901 10.710 1.00 84.31 91 TYR A C 1
ATOM 754 O O . TYR A 1 91 ? -16.396 0.609 11.768 1.00 84.31 91 TYR A O 1
ATOM 762 N N . LYS A 1 92 ? -18.243 1.269 10.658 1.00 82.12 92 LYS A N 1
ATOM 763 C CA . LYS A 1 92 ? -19.152 1.162 11.805 1.00 82.12 92 LYS A CA 1
ATOM 764 C C . LYS A 1 92 ? -19.690 -0.263 11.907 1.00 82.12 92 LYS A C 1
ATOM 766 O O . LYS A 1 92 ? -19.779 -0.969 10.908 1.00 82.12 92 LYS A O 1
ATOM 771 N N . GLU A 1 93 ? -20.067 -0.652 13.116 1.00 78.94 93 GLU A N 1
ATOM 772 C CA . GLU A 1 93 ? -20.756 -1.916 13.353 1.00 78.94 93 GLU A CA 1
ATOM 773 C C . GLU A 1 93 ? -22.136 -1.920 12.666 1.00 78.94 93 GLU A C 1
ATOM 775 O O . GLU A 1 93 ? -22.826 -0.885 12.691 1.00 78.94 93 GLU A O 1
ATOM 780 N N . PRO A 1 94 ? -22.552 -3.046 12.053 1.00 76.25 94 PRO A N 1
ATOM 781 C CA . PRO A 1 94 ? -23.893 -3.189 11.500 1.00 76.25 94 PRO A CA 1
ATOM 782 C C . PRO A 1 94 ? -24.959 -2.891 12.562 1.00 76.25 94 PRO A C 1
ATOM 784 O O . PRO A 1 94 ? -24.889 -3.381 13.679 1.00 76.25 94 PRO A O 1
ATOM 787 N N . GLN A 1 95 ? -25.953 -2.070 12.218 1.00 77.50 95 GLN A N 1
ATOM 788 C CA . GLN A 1 95 ? -27.054 -1.703 13.127 1.00 77.50 95 GLN A CA 1
ATOM 789 C C . GLN A 1 95 ? -28.261 -2.654 13.021 1.00 77.50 95 GLN A C 1
ATOM 791 O O . GLN A 1 95 ? -29.293 -2.426 13.644 1.00 77.50 95 GLN A O 1
ATOM 796 N N . SER A 1 96 ? -28.168 -3.666 12.162 1.00 78.56 96 SER A N 1
ATOM 797 C CA . SER A 1 96 ? -29.240 -4.592 11.803 1.00 78.56 96 SER A CA 1
ATOM 798 C C . SER A 1 96 ? -28.636 -5.860 11.208 1.00 78.56 96 SER A C 1
ATOM 800 O O . SER A 1 96 ? -27.532 -5.797 10.666 1.00 78.56 96 SER A O 1
ATOM 802 N N . ASP A 1 97 ? -29.401 -6.952 11.195 1.00 74.62 97 ASP A N 1
ATOM 803 C CA . ASP A 1 97 ? -29.002 -8.221 10.563 1.00 74.62 97 ASP A CA 1
ATOM 804 C C . ASP A 1 97 ? -28.924 -8.142 9.025 1.00 74.62 97 ASP A C 1
ATOM 806 O O . ASP A 1 97 ? -28.420 -9.049 8.367 1.00 74.62 97 ASP A O 1
ATOM 810 N N . GLU A 1 98 ? -29.397 -7.043 8.425 1.00 73.12 98 GLU A N 1
ATOM 811 C CA . GLU A 1 98 ? -29.201 -6.772 7.002 1.00 73.12 98 GLU A CA 1
ATOM 812 C C . GLU A 1 98 ? -27.717 -6.593 6.665 1.00 73.12 98 GLU A C 1
ATOM 814 O O . GLU A 1 9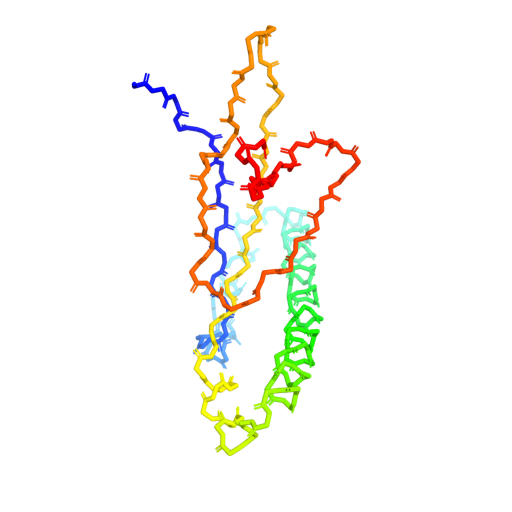8 ? -27.033 -5.709 7.194 1.00 73.12 98 GLU A O 1
ATOM 819 N N . THR A 1 99 ? -27.237 -7.376 5.700 1.00 68.94 99 THR A N 1
ATOM 820 C CA . THR A 1 99 ? -25.894 -7.227 5.142 1.00 68.94 99 THR A CA 1
ATOM 821 C C . THR A 1 99 ? -25.774 -5.879 4.429 1.00 68.94 99 THR A C 1
ATOM 823 O O . THR A 1 99 ? -26.307 -5.680 3.338 1.00 68.94 99 THR A O 1
ATOM 826 N N . LYS A 1 100 ? -25.059 -4.932 5.042 1.00 75.38 100 LYS A N 1
ATOM 827 C CA . LYS A 1 100 ? -24.714 -3.643 4.429 1.00 75.38 100 LYS A CA 1
ATOM 828 C C . LYS A 1 100 ? -23.246 -3.646 4.035 1.00 75.38 100 LYS A C 1
ATOM 830 O O . LYS A 1 100 ? -22.368 -3.773 4.885 1.00 75.38 100 LYS A O 1
ATOM 835 N N . THR A 1 101 ? -22.976 -3.475 2.746 1.00 79.94 101 THR A N 1
ATOM 836 C CA . THR A 1 101 ? -21.607 -3.390 2.232 1.00 79.94 101 THR A CA 1
ATOM 837 C C . THR A 1 101 ? -20.966 -2.068 2.661 1.00 79.94 101 THR A C 1
ATOM 839 O O . THR A 1 101 ? -21.480 -0.993 2.353 1.00 79.94 101 THR A O 1
ATOM 842 N N . GLY A 1 102 ? -19.828 -2.133 3.361 1.00 82.00 102 GLY A N 1
ATOM 843 C CA . GLY A 1 102 ? -19.106 -0.940 3.824 1.00 82.00 102 GLY A CA 1
ATOM 844 C C . GLY A 1 102 ? -18.418 -0.150 2.703 1.00 82.00 102 GLY A C 1
ATOM 845 O O . GLY A 1 102 ? -18.215 1.058 2.837 1.00 82.00 102 GLY A O 1
ATOM 846 N N . LEU A 1 103 ? -18.070 -0.819 1.601 1.00 86.50 103 LEU A N 1
ATOM 847 C CA . LEU A 1 103 ? -17.427 -0.244 0.423 1.00 86.50 103 LEU A CA 1
ATOM 848 C C . LEU A 1 103 ? -17.860 -1.021 -0.823 1.00 86.50 103 LEU A C 1
ATOM 850 O O . LEU A 1 103 ? -17.714 -2.238 -0.863 1.00 86.50 103 LEU A O 1
ATOM 854 N N . SER A 1 104 ? -18.385 -0.330 -1.835 1.00 88.62 104 SER A N 1
ATOM 855 C CA . SER A 1 104 ? -18.814 -0.973 -3.081 1.00 88.62 104 SER A CA 1
ATOM 856 C C . SER A 1 104 ? -17.670 -1.726 -3.759 1.00 88.62 104 SER A C 1
ATOM 858 O O . SER A 1 104 ? -16.513 -1.299 -3.691 1.00 88.62 104 SER A O 1
ATOM 860 N N . ALA A 1 105 ? -18.005 -2.804 -4.470 1.00 91.81 105 ALA A N 1
ATOM 861 C CA . ALA A 1 105 ? -17.054 -3.522 -5.309 1.00 91.81 105 ALA A CA 1
ATOM 862 C C . ALA A 1 105 ? -16.367 -2.553 -6.287 1.00 91.81 105 ALA A C 1
ATOM 864 O O . ALA A 1 105 ? -17.022 -1.750 -6.957 1.00 91.81 105 ALA A O 1
ATOM 865 N N . HIS A 1 106 ? -15.039 -2.597 -6.327 1.00 93.75 106 HIS A N 1
ATOM 866 C CA . HIS A 1 106 ? -14.215 -1.725 -7.155 1.00 93.75 106 HIS A CA 1
ATOM 867 C C . HIS A 1 106 ? -12.866 -2.384 -7.433 1.00 93.75 106 HIS A C 1
ATOM 869 O O . HIS A 1 106 ? -12.467 -3.334 -6.764 1.00 93.75 106 HIS A O 1
ATOM 875 N N . THR A 1 107 ? -12.153 -1.832 -8.409 1.00 94.00 107 THR A N 1
ATOM 876 C CA . THR A 1 107 ? -10.734 -2.099 -8.625 1.00 94.00 107 THR A CA 1
ATOM 877 C C . THR A 1 107 ? -9.931 -0.868 -8.246 1.00 94.00 107 THR A C 1
ATOM 879 O O . THR A 1 107 ? -10.321 0.267 -8.545 1.00 94.00 107 THR A O 1
ATOM 882 N N . ASP A 1 108 ? -8.780 -1.096 -7.635 1.00 90.69 108 ASP A N 1
ATOM 883 C CA . ASP A 1 108 ? -7.810 -0.044 -7.390 1.00 90.69 108 ASP A CA 1
ATOM 884 C C . ASP A 1 108 ? -7.208 0.472 -8.706 1.00 90.69 108 ASP A C 1
ATOM 886 O O . ASP A 1 108 ? -7.096 -0.251 -9.695 1.00 90.69 108 ASP A O 1
ATOM 890 N N . LYS A 1 109 ? -6.850 1.762 -8.734 1.00 85.69 109 LYS A N 1
ATOM 891 C CA . LYS A 1 109 ? -6.255 2.415 -9.920 1.00 85.69 109 LYS A CA 1
ATOM 892 C C . LYS A 1 109 ? -4.725 2.374 -9.918 1.00 85.69 109 LYS A C 1
ATOM 894 O O . LYS A 1 109 ? -4.095 2.698 -10.920 1.00 85.69 109 LYS A O 1
ATOM 899 N N . ASN A 1 110 ? -4.132 2.072 -8.770 1.00 82.81 110 ASN A N 1
ATOM 900 C CA . ASN A 1 110 ? -2.696 1.969 -8.549 1.00 82.81 110 ASN A CA 1
ATOM 901 C C . ASN A 1 110 ? -2.191 0.554 -8.858 1.00 82.81 110 ASN A C 1
ATOM 903 O O . ASN A 1 110 ? -2.955 -0.399 -8.925 1.00 82.81 110 ASN A O 1
ATOM 907 N N . ILE A 1 111 ? -0.874 0.437 -9.038 1.00 84.50 111 ILE A N 1
ATOM 908 C CA . ILE A 1 111 ? -0.221 -0.821 -9.430 1.00 84.50 111 ILE A CA 1
ATOM 909 C C . ILE A 1 111 ? -0.119 -1.801 -8.255 1.00 84.50 111 ILE A C 1
ATOM 911 O O . ILE A 1 111 ? -0.275 -3.001 -8.445 1.00 84.50 111 ILE A O 1
ATOM 915 N N . VAL A 1 112 ? 0.119 -1.296 -7.041 1.00 89.69 112 VAL A N 1
ATOM 916 C CA . VAL A 1 112 ? 0.191 -2.102 -5.815 1.00 89.69 112 VAL A CA 1
ATOM 917 C C . VAL A 1 112 ? -0.578 -1.399 -4.704 1.00 89.69 112 VAL A C 1
ATOM 919 O O . VAL A 1 112 ? -0.358 -0.207 -4.473 1.00 89.69 112 VAL A O 1
ATOM 922 N N . THR A 1 113 ? -1.435 -2.142 -4.003 1.00 91.75 113 THR A N 1
ATOM 923 C CA . THR A 1 113 ? -2.070 -1.736 -2.741 1.00 91.75 113 THR A CA 1
ATOM 924 C C . THR A 1 113 ? -1.562 -2.636 -1.623 1.00 91.75 113 THR A C 1
ATOM 926 O O . THR A 1 113 ? -1.630 -3.858 -1.729 1.00 91.75 113 THR A O 1
ATOM 929 N N . ILE A 1 114 ? -1.073 -2.036 -0.536 1.00 93.19 114 ILE A N 1
ATOM 930 C CA . ILE A 1 114 ? -0.720 -2.756 0.691 1.00 93.19 114 ILE A CA 1
ATOM 931 C C . ILE A 1 114 ? -1.838 -2.507 1.700 1.00 93.19 114 ILE A C 1
ATOM 933 O O . ILE A 1 114 ? -2.038 -1.374 2.139 1.00 93.19 114 ILE A O 1
ATOM 937 N N . LEU A 1 115 ? -2.575 -3.561 2.050 1.00 94.00 115 LEU A N 1
ATOM 938 C CA . LEU A 1 115 ? -3.719 -3.489 2.955 1.00 94.00 115 LEU A CA 1
ATOM 939 C C . LEU A 1 115 ? -3.409 -4.207 4.271 1.00 94.00 115 LEU A C 1
ATOM 941 O O . LEU A 1 115 ? -3.042 -5.380 4.277 1.00 94.00 115 LEU A O 1
ATOM 945 N N . TYR A 1 116 ? -3.611 -3.507 5.387 1.00 92.75 116 TYR A N 1
ATOM 946 C CA . TYR A 1 116 ? -3.633 -4.096 6.722 1.00 92.75 116 TYR A CA 1
ATOM 947 C C . TYR A 1 116 ? -5.072 -4.115 7.243 1.00 92.75 116 TYR A C 1
ATOM 949 O O . TYR A 1 116 ? -5.727 -3.073 7.298 1.00 92.75 116 TYR A O 1
ATOM 957 N N . GLN A 1 117 ? -5.549 -5.294 7.639 1.00 89.81 117 GLN A N 1
ATOM 958 C CA . GLN A 1 117 ? -6.853 -5.486 8.270 1.00 89.81 117 GLN A CA 1
ATOM 959 C C . GLN A 1 117 ? -6.651 -5.953 9.713 1.00 89.81 117 GLN A C 1
ATOM 961 O O . GLN A 1 117 ? -5.723 -6.705 10.011 1.00 89.81 117 GLN A O 1
ATOM 966 N N . ASN A 1 118 ? -7.522 -5.503 10.611 1.00 88.75 118 ASN A N 1
ATOM 967 C CA . ASN A 1 118 ? -7.569 -6.015 11.976 1.00 88.75 118 ASN A CA 1
ATOM 968 C C . ASN A 1 118 ? -8.213 -7.421 12.012 1.00 88.75 118 ASN A C 1
ATOM 970 O O . ASN A 1 118 ? -8.488 -8.038 10.984 1.00 88.75 118 ASN A O 1
ATOM 974 N N . GLN A 1 119 ? -8.475 -7.937 13.211 1.00 89.69 119 GLN A N 1
ATOM 975 C CA . GLN A 1 119 ? -9.076 -9.257 13.424 1.00 89.69 119 GLN A CA 1
ATOM 976 C C . GLN A 1 119 ? -10.537 -9.384 12.951 1.00 89.69 119 GLN A C 1
ATOM 978 O O . GLN A 1 119 ? -11.084 -10.487 12.958 1.00 89.69 119 GLN A O 1
ATOM 983 N N . VAL A 1 120 ? -11.184 -8.282 12.561 1.00 87.06 120 VAL A N 1
ATOM 984 C CA . VAL A 1 120 ? -12.549 -8.300 12.026 1.00 87.06 120 VAL A CA 1
ATOM 985 C C . VAL A 1 120 ? -12.481 -8.633 10.539 1.00 87.06 120 VAL A C 1
ATOM 987 O O . VAL A 1 120 ? -11.738 -8.005 9.788 1.00 87.06 120 VAL A O 1
ATOM 990 N N . LYS A 1 121 ? -13.240 -9.643 10.109 1.00 86.75 121 LYS A N 1
ATOM 991 C CA . LYS A 1 121 ? -13.310 -10.075 8.705 1.00 86.75 121 LYS A CA 1
ATOM 992 C C . LYS A 1 121 ? -14.290 -9.195 7.924 1.00 86.75 121 LYS A C 1
ATOM 994 O O . LYS A 1 121 ? -15.279 -8.742 8.490 1.00 86.75 121 LYS A O 1
ATOM 999 N N . GLY A 1 122 ? -14.020 -8.968 6.639 1.00 88.31 122 GLY A N 1
ATOM 1000 C CA . GLY A 1 122 ? -14.894 -8.160 5.780 1.00 88.31 122 GLY A CA 1
ATOM 1001 C C . GLY A 1 122 ? -14.344 -7.848 4.387 1.00 88.31 122 GLY A C 1
ATOM 1002 O O . GLY A 1 122 ? -15.102 -7.408 3.532 1.00 88.31 122 GLY A O 1
ATOM 1003 N N . LEU A 1 123 ? -13.048 -8.065 4.139 1.00 92.06 123 LEU A N 1
ATOM 1004 C CA . LEU A 1 123 ? -12.509 -8.045 2.782 1.00 92.06 123 LEU A CA 1
ATOM 1005 C C . LEU A 1 123 ? -12.973 -9.276 2.000 1.00 92.06 123 LEU A C 1
ATOM 1007 O O . LEU A 1 123 ? -12.737 -10.408 2.421 1.00 92.06 123 LEU A O 1
ATOM 1011 N N . GLU A 1 124 ? -13.543 -9.022 0.831 1.00 92.81 124 GLU A N 1
ATOM 1012 C CA . GLU A 1 124 ? -13.929 -10.019 -0.162 1.00 92.81 124 GLU A CA 1
ATOM 1013 C C . GLU A 1 124 ? -13.261 -9.674 -1.496 1.00 92.81 124 GLU A C 1
ATOM 1015 O O . GLU A 1 124 ? -12.989 -8.505 -1.787 1.00 92.81 124 GLU A O 1
ATOM 1020 N N . ILE A 1 125 ? -12.956 -10.696 -2.295 1.00 94.19 125 ILE A N 1
ATOM 1021 C CA . ILE A 1 125 ? -12.317 -10.549 -3.604 1.00 94.19 125 ILE A CA 1
ATOM 1022 C C . ILE A 1 125 ? -13.156 -11.329 -4.603 1.00 94.19 125 ILE A C 1
ATOM 1024 O O . ILE A 1 125 ? -13.363 -12.522 -4.411 1.00 94.19 125 ILE A O 1
ATOM 1028 N N . LEU A 1 126 ? -13.567 -10.659 -5.681 1.00 95.00 126 LEU A N 1
ATOM 1029 C CA . LEU A 1 126 ? -14.248 -11.313 -6.789 1.00 95.00 126 LEU A CA 1
ATOM 1030 C C . LEU A 1 126 ? -13.271 -12.242 -7.517 1.00 95.00 126 LEU A C 1
ATOM 1032 O O . LEU A 1 126 ? -12.261 -11.809 -8.083 1.00 95.00 126 LEU A O 1
ATOM 1036 N N . THR A 1 127 ? -13.581 -13.525 -7.492 1.00 95.38 127 THR A N 1
ATOM 1037 C CA . THR A 1 127 ? -12.842 -14.590 -8.159 1.00 95.38 127 THR A CA 1
ATOM 1038 C C . THR A 1 127 ? -13.163 -14.643 -9.654 1.00 95.38 127 THR A C 1
ATOM 1040 O O . THR A 1 127 ? -14.117 -14.039 -10.146 1.00 95.38 127 THR A O 1
ATOM 1043 N N . LYS A 1 128 ? -12.361 -15.405 -10.409 1.00 94.75 128 LYS A N 1
ATOM 1044 C CA . LYS A 1 128 ? -12.573 -15.598 -11.855 1.00 94.75 128 LYS A CA 1
ATOM 1045 C C . LYS A 1 128 ? -13.904 -16.278 -12.182 1.00 94.75 128 LYS A C 1
ATOM 1047 O O . LYS A 1 128 ? -14.426 -16.063 -13.271 1.00 94.75 128 LYS A O 1
ATOM 1052 N N . ASP A 1 129 ? -14.443 -17.048 -11.242 1.00 96.38 129 ASP A N 1
ATOM 1053 C CA . ASP A 1 129 ? -15.709 -17.767 -11.387 1.00 96.38 129 ASP A CA 1
ATOM 1054 C C . ASP A 1 129 ? -16.925 -16.893 -11.028 1.00 96.38 129 ASP A C 1
ATOM 1056 O O . ASP A 1 129 ? -18.061 -17.362 -11.061 1.00 96.38 129 ASP A O 1
ATOM 1060 N N . GLY A 1 130 ? -16.703 -15.614 -10.699 1.00 91.75 130 GLY A N 1
ATOM 1061 C CA . GLY A 1 130 ? -17.764 -14.666 -10.362 1.00 91.75 130 GLY A CA 1
ATOM 1062 C C . GLY A 1 130 ? -18.291 -14.789 -8.931 1.00 91.75 130 GLY A C 1
ATOM 1063 O O . GLY A 1 130 ? -19.365 -14.259 -8.650 1.00 91.75 130 GLY A O 1
ATOM 1064 N N . GLN A 1 131 ? -17.555 -15.481 -8.055 1.00 84.44 131 GLN A N 1
ATOM 1065 C CA . GLN A 1 131 ? -17.816 -15.567 -6.612 1.00 84.44 131 GLN A CA 1
ATOM 1066 C C . GLN A 1 131 ? -17.025 -14.517 -5.851 1.00 84.44 131 GLN A C 1
ATOM 1068 O O . GLN A 1 131 ? -15.835 -14.356 -6.208 1.00 84.44 131 GLN A O 1
#

Sequence (131 aa):
MAMWDNTILQFHYLKAWALLIPTSLIKLKNTLNFYGLKEILLFCKTIQSYSEQLSKLDKTIRRMIMESLGVEKYMDEHMNSANYPLRLIKYKEPQSDETKTGLSAHTDKNIVTILYQNQVKGLEILTKDGQ

Radius of gyration: 19.61 Å; chains: 1; bounding box: 45×47×46 Å

Organism: NCBI:txid62892

InterPro domains:
  IPR027443 Isopenicillin N synthase-like superfamily [G3DSA:2.60.120.330] (16-131)
  IPR044861 Isopenicillin N synthase-like, Fe(2+) 2OG dioxygenase domain [PF03171] (82-130)

pLDDT: mean 76.14, std 21.92, range [27.56, 97.56]

Foldseek 3Di:
DDDDDKPKDKDFDDDPPPPDPDDVVVVVCVPDDPVVVVVVVVVVVVVVVVLVVVLVVVLVVVCVVCVVVVNCVCSVVVNVPDTRIDIDIDDDDDPDPDDDQRDDDDDDPDPDDDDDDDPDDRDDDQDPVRD

Secondary structure (DSSP, 8-state):
--------EEEE-SSS-SS--SHHHHHHHTSS-HHHHHHHHHHHHHHHHHHHHHHHHHHHHHHHHHHHTT-GGGHHHHHHS---EEEE--PPPPSSSS---SS-----SSS-------SS-------TT--